Protein AF-A0A3D6CB90-F1 (afdb_monomer_lite)

Secondary structure (DSSP, 8-state):
--PPPP------S-----TT-TTTT-HHHHHHHHHHTT-SS--HHHHHHHHHHT-TTTTSTTHHHHHHEEEEEEEEEEEEETTEEEEEEEEEEEEE---GGGHHHHHHHHHHHHHHHHHH-TTEEEEEEEEEEP-

pLDDT: mean 77.82, std 17.29, range [40.88, 96.81]

Sequence (135 aa):
SRHVPGIKWHKRDNMVGHANNVFQEEMDVFIYLLSLRHKSRFDFDDIMTLLRVQGSVFKGSFKQIQRLFKGVEVEEARVQSASGSSLKYIYHLQFQKTSAYVRPMIKAFSRQLEWMLDCWMSQAVVETKIKYLSS

Foldseek 3Di:
DDDDPDDPDDPPDDPPPPDCQVCPPPVVLVVVVVVLLVDQDDWPVNLVSVCVRVVCCVPHPNVVVVVFFDTWDWDWDWDQDPVGTAIEIEIATETEDDDPVCVVVVVVVQVVSLVVVCVSNVRHHYHYHYDYDDD

Structure (mmCIF, N/CA/C/O backbone):
data_AF-A0A3D6CB90-F1
#
_entry.id   AF-A0A3D6CB90-F1
#
loop_
_atom_site.group_PDB
_atom_site.id
_atom_site.type_symbol
_atom_site.label_atom_id
_atom_site.label_alt_id
_atom_site.label_comp_id
_atom_site.label_asym_id
_atom_site.label_entity_id
_atom_site.label_seq_id
_atom_site.pdbx_PDB_ins_code
_atom_site.Cartn_x
_atom_site.Cartn_y
_atom_site.Cartn_z
_atom_site.occupancy
_atom_site.B_iso_or_equiv
_atom_site.auth_seq_id
_atom_site.auth_comp_id
_atom_site.auth_asym_id
_atom_site.auth_atom_id
_atom_site.pdbx_PDB_model_num
ATOM 1 N N . SER A 1 1 ? 46.761 -27.231 31.994 1.00 42.47 1 SER A N 1
ATOM 2 C CA . SER A 1 1 ? 46.106 -27.548 30.711 1.00 42.47 1 SER A CA 1
ATOM 3 C C . SER A 1 1 ? 44.599 -27.399 30.895 1.00 42.47 1 SER A C 1
ATOM 5 O O . SER A 1 1 ? 44.017 -28.176 31.641 1.00 42.47 1 SER A O 1
ATOM 7 N N . ARG A 1 2 ? 43.990 -26.317 30.385 1.00 40.88 2 ARG A N 1
ATOM 8 C CA . ARG A 1 2 ? 42.564 -25.990 30.590 1.00 40.88 2 ARG A CA 1
ATOM 9 C C . ARG A 1 2 ? 41.715 -26.749 29.566 1.00 40.88 2 ARG A C 1
ATOM 11 O O . ARG A 1 2 ? 41.772 -26.436 28.384 1.00 40.88 2 ARG A O 1
ATOM 18 N N . HIS A 1 3 ? 40.933 -27.723 30.023 1.00 41.62 3 HIS A N 1
ATOM 19 C CA . HIS A 1 3 ? 39.828 -28.297 29.255 1.00 41.62 3 HIS A CA 1
ATOM 20 C C . HIS A 1 3 ? 38.620 -27.363 29.377 1.00 41.62 3 HIS A C 1
ATOM 22 O O . HIS A 1 3 ? 38.115 -27.150 30.477 1.00 41.62 3 HIS A O 1
ATOM 28 N N . VAL A 1 4 ? 38.171 -26.790 28.262 1.00 45.50 4 VAL A N 1
ATOM 29 C CA . VAL A 1 4 ? 36.861 -26.133 28.182 1.00 45.50 4 VAL A CA 1
ATOM 30 C C . VAL A 1 4 ? 35.852 -27.223 27.807 1.00 45.50 4 VAL A C 1
ATOM 32 O O . VAL A 1 4 ? 36.021 -27.840 26.754 1.00 45.50 4 VAL A O 1
ATOM 35 N N . PRO A 1 5 ? 34.839 -27.515 28.644 1.00 49.53 5 PRO A N 1
ATOM 36 C CA . PRO A 1 5 ? 33.815 -28.497 28.318 1.00 49.53 5 PRO A CA 1
ATOM 37 C C . PRO A 1 5 ? 33.087 -28.073 27.045 1.00 49.53 5 PRO A C 1
ATOM 39 O O . PRO A 1 5 ? 32.586 -26.952 26.950 1.00 49.53 5 PRO A O 1
ATOM 42 N N . GLY A 1 6 ? 33.063 -28.974 26.063 1.00 44.78 6 GLY A N 1
ATOM 43 C CA . GLY A 1 6 ? 32.411 -28.762 24.779 1.00 44.78 6 GLY A CA 1
ATOM 44 C C . GLY A 1 6 ? 30.956 -28.347 24.966 1.00 44.78 6 GLY A C 1
ATOM 45 O O . GLY A 1 6 ? 30.154 -29.065 25.564 1.00 44.78 6 GLY A O 1
ATOM 46 N N . ILE A 1 7 ? 30.631 -27.169 24.445 1.00 53.72 7 ILE A N 1
ATOM 47 C CA . ILE A 1 7 ? 29.267 -26.668 24.327 1.00 53.72 7 ILE A CA 1
ATOM 48 C C . ILE A 1 7 ? 28.466 -27.705 23.531 1.00 53.72 7 ILE A C 1
ATOM 50 O O . ILE A 1 7 ? 28.755 -27.964 22.361 1.00 53.72 7 ILE A O 1
ATOM 54 N N . LYS A 1 8 ? 27.461 -28.319 24.165 1.00 48.56 8 LYS A N 1
ATOM 55 C CA . LYS A 1 8 ? 26.468 -29.137 23.463 1.00 48.56 8 LYS A CA 1
ATOM 56 C C . LYS A 1 8 ? 25.572 -28.198 22.665 1.00 48.56 8 LYS A C 1
ATOM 58 O O . LYS A 1 8 ? 24.657 -27.583 23.210 1.00 48.56 8 LYS A O 1
ATOM 63 N N . TRP A 1 9 ? 25.855 -28.081 21.374 1.00 48.44 9 TRP A N 1
ATOM 64 C CA . TRP A 1 9 ? 24.975 -27.418 20.422 1.00 48.44 9 TRP A CA 1
ATOM 65 C C . TRP A 1 9 ? 23.664 -28.198 20.339 1.00 48.44 9 TRP A C 1
ATOM 67 O O . TRP A 1 9 ? 23.575 -29.234 19.683 1.00 48.44 9 TRP A O 1
ATOM 77 N N . HIS A 1 10 ? 22.636 -27.717 21.029 1.00 47.59 10 HIS A N 1
ATOM 78 C CA . HIS A 1 10 ? 21.278 -28.156 20.763 1.00 47.59 10 HIS A CA 1
ATOM 79 C C . HIS A 1 10 ? 20.787 -27.415 19.525 1.00 47.59 10 HIS A C 1
ATOM 81 O O . HIS A 1 10 ? 20.718 -26.187 19.512 1.00 47.59 10 HIS A O 1
ATOM 87 N N . LYS A 1 11 ? 20.463 -28.177 18.478 1.00 45.66 11 LYS A N 1
ATOM 88 C CA . LYS A 1 11 ? 19.793 -27.687 17.274 1.00 45.66 11 LYS A CA 1
ATOM 89 C C . LYS A 1 11 ? 18.414 -27.162 17.684 1.00 45.66 11 LYS A C 1
ATOM 91 O O . LYS A 1 11 ? 17.454 -27.923 17.768 1.00 45.66 11 LYS A O 1
ATOM 96 N N . ARG A 1 12 ? 18.342 -25.880 18.044 1.00 46.41 12 ARG A N 1
ATOM 97 C CA . ARG A 1 12 ? 17.077 -25.180 18.236 1.00 46.41 12 ARG A CA 1
ATOM 98 C C . ARG A 1 12 ? 16.566 -24.882 16.835 1.00 46.41 12 ARG A C 1
ATOM 100 O O . ARG A 1 12 ? 17.242 -24.211 16.067 1.00 46.41 12 ARG A O 1
ATOM 107 N N . ASP A 1 13 ? 15.427 -25.479 16.537 1.00 42.94 13 ASP A N 1
ATOM 108 C CA . ASP A 1 13 ? 14.737 -25.480 15.256 1.00 42.94 13 ASP A CA 1
ATOM 109 C C . ASP A 1 13 ? 15.325 -26.442 14.218 1.00 42.94 13 ASP A C 1
ATOM 111 O O . ASP A 1 13 ? 16.393 -26.273 13.625 1.00 42.94 13 ASP A O 1
ATOM 115 N N . ASN A 1 14 ? 14.543 -27.487 13.946 1.00 42.41 14 ASN A N 1
ATOM 116 C CA . ASN A 1 14 ? 14.518 -28.049 12.612 1.00 42.41 14 ASN A CA 1
ATOM 117 C C . ASN A 1 14 ? 14.281 -26.873 11.664 1.00 42.41 14 ASN A C 1
ATOM 119 O O . ASN A 1 14 ? 13.224 -26.250 11.725 1.00 42.41 14 ASN A O 1
ATOM 123 N N . MET A 1 15 ? 15.261 -26.558 10.814 1.00 44.38 15 MET A N 1
ATOM 124 C CA . MET A 1 15 ? 14.997 -25.802 9.599 1.00 44.38 15 MET A CA 1
ATOM 125 C C . MET A 1 15 ? 13.957 -26.601 8.824 1.00 44.38 15 MET A C 1
ATOM 127 O O . MET A 1 15 ? 14.275 -27.548 8.108 1.00 44.38 15 MET A O 1
ATOM 131 N N . VAL A 1 16 ? 12.692 -26.274 9.056 1.00 45.62 16 VAL A N 1
ATOM 132 C CA . VAL A 1 16 ? 11.589 -26.728 8.238 1.00 45.62 16 VAL A CA 1
ATOM 133 C C . VAL A 1 16 ? 11.814 -26.017 6.915 1.00 45.62 16 VAL A C 1
ATOM 135 O O . VAL A 1 16 ? 11.504 -24.834 6.790 1.00 45.62 16 VAL A O 1
ATOM 138 N N . GLY A 1 17 ? 12.455 -26.704 5.965 1.00 45.22 17 GLY A N 1
ATOM 139 C CA . GLY A 1 17 ? 12.566 -26.218 4.596 1.00 45.22 17 GLY A CA 1
ATOM 140 C C . GLY A 1 17 ? 11.165 -25.844 4.144 1.00 45.22 17 GLY A C 1
ATOM 141 O O . GLY A 1 17 ? 10.316 -26.726 4.131 1.00 45.22 17 GLY A O 1
ATOM 142 N N . HIS A 1 18 ? 10.936 -24.540 3.938 1.00 47.38 18 HIS A N 1
ATOM 143 C CA . HIS A 1 18 ? 9.661 -23.879 3.646 1.00 47.38 18 HIS A CA 1
ATOM 144 C C . HIS A 1 18 ? 8.461 -24.833 3.528 1.00 47.38 18 HIS A C 1
ATOM 146 O O . HIS A 1 18 ? 7.970 -25.097 2.431 1.00 47.38 18 HIS A O 1
ATOM 152 N N . ALA A 1 19 ? 7.992 -25.379 4.658 1.00 44.53 19 ALA A N 1
ATOM 153 C CA . ALA A 1 19 ? 6.820 -26.237 4.639 1.00 44.53 19 ALA A CA 1
ATOM 154 C C . ALA A 1 19 ? 5.629 -25.353 4.280 1.00 44.53 19 ALA A C 1
ATOM 156 O O . ALA A 1 19 ? 5.289 -24.420 5.012 1.00 44.53 19 ALA A O 1
ATOM 157 N N . ASN A 1 20 ? 5.016 -25.677 3.143 1.00 45.06 20 ASN A N 1
ATOM 158 C CA . ASN A 1 20 ? 3.900 -24.987 2.506 1.00 45.06 20 ASN A CA 1
ATOM 159 C C . ASN A 1 20 ? 4.282 -23.665 1.831 1.00 45.06 20 ASN A C 1
ATOM 161 O O . ASN A 1 20 ? 3.777 -22.601 2.201 1.00 45.06 20 ASN A O 1
ATOM 165 N N . ASN A 1 21 ? 5.111 -23.730 0.785 1.00 48.53 21 ASN A N 1
ATOM 166 C CA . ASN A 1 21 ? 5.017 -22.710 -0.252 1.00 48.53 21 ASN A CA 1
ATOM 167 C C . ASN A 1 21 ? 3.619 -22.854 -0.877 1.00 48.53 21 ASN A C 1
ATOM 169 O O . ASN A 1 21 ? 3.355 -23.820 -1.583 1.00 48.53 21 ASN A O 1
ATOM 173 N N . VAL A 1 22 ? 2.698 -21.943 -0.544 1.00 54.41 22 VAL A N 1
ATOM 174 C CA . VAL A 1 22 ? 1.269 -21.994 -0.937 1.00 54.41 22 VAL A CA 1
ATOM 175 C C . VAL A 1 22 ? 1.085 -22.034 -2.465 1.00 54.41 22 VAL A C 1
ATOM 177 O O . VAL A 1 22 ? -0.001 -22.315 -2.946 1.00 54.41 22 VAL A O 1
ATOM 180 N N . PHE A 1 23 ? 2.159 -21.795 -3.217 1.00 54.88 23 PHE A N 1
ATOM 181 C CA . PHE A 1 23 ? 2.188 -21.666 -4.669 1.00 54.88 23 PHE A CA 1
ATOM 182 C C . PHE A 1 23 ? 2.797 -22.870 -5.389 1.00 54.88 23 PHE A C 1
ATOM 184 O O . PHE A 1 23 ? 3.055 -22.780 -6.584 1.00 54.88 23 PHE A O 1
ATOM 191 N N . GLN A 1 24 ? 3.040 -23.994 -4.704 1.00 51.47 24 GLN A N 1
ATOM 192 C CA . GLN A 1 24 ? 3.590 -25.203 -5.339 1.00 51.47 24 GLN A CA 1
ATOM 193 C C . GLN A 1 24 ? 2.737 -25.701 -6.527 1.00 51.47 24 GLN A C 1
ATOM 195 O O . GLN A 1 24 ? 3.266 -26.373 -7.406 1.00 51.47 24 GLN A O 1
ATOM 200 N N . GLU A 1 25 ? 1.459 -25.311 -6.578 1.00 54.91 25 GLU A N 1
ATOM 201 C CA . GLU A 1 25 ? 0.493 -25.650 -7.632 1.00 54.91 25 GLU A CA 1
ATOM 202 C C . GLU A 1 25 ? 0.090 -24.448 -8.520 1.00 54.91 25 GLU A C 1
ATOM 204 O O . GLU A 1 25 ? -0.676 -24.616 -9.463 1.00 54.91 25 GLU A O 1
ATOM 209 N N . GLU A 1 26 ? 0.612 -23.238 -8.275 1.00 67.44 26 GLU A N 1
ATOM 210 C CA . GLU A 1 26 ? 0.189 -22.002 -8.961 1.00 67.44 26 GLU A CA 1
ATOM 211 C C . GLU A 1 26 ? 1.348 -21.401 -9.790 1.00 67.44 26 GLU A C 1
ATOM 213 O O . GLU A 1 26 ? 1.898 -20.350 -9.449 1.00 67.44 26 GLU A O 1
ATOM 218 N N . MET A 1 27 ? 1.739 -22.058 -10.896 1.00 70.75 27 MET A N 1
ATOM 219 C CA . MET A 1 27 ? 2.751 -21.535 -11.845 1.00 70.75 27 MET A CA 1
ATOM 220 C C . MET A 1 27 ? 2.453 -20.097 -12.298 1.00 70.75 27 MET A C 1
ATOM 222 O O . MET A 1 27 ? 3.374 -19.297 -12.469 1.00 70.75 27 MET A O 1
ATOM 226 N N . ASP A 1 28 ? 1.174 -19.749 -12.420 1.00 74.56 28 ASP A N 1
ATOM 227 C CA . ASP A 1 28 ? 0.724 -18.415 -12.814 1.00 74.56 28 ASP A CA 1
ATOM 228 C C . ASP A 1 28 ? 1.168 -17.327 -11.829 1.00 74.56 28 ASP A C 1
ATOM 230 O O . ASP A 1 28 ? 1.520 -16.223 -12.245 1.00 74.56 28 ASP A O 1
ATOM 234 N N . VAL A 1 29 ? 1.251 -17.634 -10.528 1.00 72.62 29 VAL A N 1
ATOM 235 C CA . VAL A 1 29 ? 1.739 -16.671 -9.530 1.00 72.62 29 VAL A CA 1
ATOM 236 C C . VAL A 1 29 ? 3.232 -16.425 -9.691 1.00 72.62 29 VAL A C 1
ATOM 238 O O . VAL A 1 29 ? 3.678 -15.290 -9.546 1.00 72.62 29 VAL A O 1
ATOM 241 N N . PHE A 1 30 ? 4.018 -17.444 -10.041 1.00 76.19 30 PHE A N 1
ATOM 242 C CA . PHE A 1 30 ? 5.441 -17.251 -10.326 1.00 76.19 30 PHE A CA 1
ATOM 243 C C . PHE A 1 30 ? 5.661 -16.395 -11.573 1.00 76.19 30 PHE A C 1
ATOM 245 O O . PHE A 1 30 ? 6.492 -15.487 -11.549 1.00 76.19 30 PHE A O 1
ATOM 252 N N . ILE A 1 31 ? 4.896 -16.636 -12.641 1.00 80.06 31 ILE A N 1
ATOM 253 C CA . ILE A 1 31 ? 4.950 -15.819 -13.861 1.00 80.06 31 ILE A CA 1
ATOM 254 C C . ILE A 1 31 ? 4.553 -14.374 -13.541 1.00 80.06 31 ILE A C 1
ATOM 256 O O . ILE A 1 31 ? 5.247 -13.436 -13.936 1.00 80.06 31 ILE A O 1
ATOM 260 N N . TYR A 1 32 ? 3.488 -14.184 -12.763 1.00 81.81 32 TYR A N 1
ATOM 261 C CA . TYR A 1 32 ? 3.064 -12.862 -12.324 1.00 81.81 32 TYR A CA 1
ATOM 262 C C . TYR A 1 32 ? 4.139 -12.166 -11.476 1.00 81.81 32 TYR A C 1
ATOM 264 O O . TYR A 1 32 ? 4.495 -11.030 -11.775 1.00 81.81 32 TYR A O 1
ATOM 272 N N . LEU A 1 33 ? 4.748 -12.843 -10.499 1.00 82.38 33 LEU A N 1
ATOM 273 C CA . LEU A 1 33 ? 5.859 -12.304 -9.701 1.00 82.38 33 LEU A CA 1
ATOM 274 C C . LEU A 1 33 ? 7.060 -11.880 -10.554 1.00 82.38 33 LEU A C 1
ATOM 276 O O . LEU A 1 33 ? 7.699 -10.870 -10.260 1.00 82.38 33 LEU A O 1
ATOM 280 N N . LEU A 1 34 ? 7.376 -12.630 -11.611 1.00 81.50 34 LEU A N 1
ATOM 281 C CA . LEU A 1 34 ? 8.419 -12.235 -12.556 1.00 81.50 34 LEU A CA 1
ATOM 282 C C . LEU A 1 34 ? 8.010 -10.977 -13.325 1.00 81.50 34 LEU A C 1
ATOM 284 O O . LEU A 1 34 ? 8.818 -10.060 -13.463 1.00 81.50 34 LEU A O 1
ATOM 288 N N . SER A 1 35 ? 6.746 -10.880 -13.747 1.00 83.56 35 SER A N 1
ATOM 289 C CA . SER A 1 35 ? 6.224 -9.676 -14.404 1.00 83.56 35 SER A CA 1
ATOM 290 C C . SER A 1 35 ? 6.296 -8.434 -13.504 1.00 83.56 35 SER A C 1
ATOM 292 O O . SER A 1 35 ? 6.590 -7.340 -13.987 1.00 83.56 35 SER A O 1
ATOM 294 N N . LEU A 1 36 ? 6.147 -8.605 -12.182 1.00 84.75 36 LEU A N 1
ATOM 295 C CA . LEU A 1 36 ? 6.267 -7.522 -11.202 1.00 84.75 36 LEU A CA 1
ATOM 296 C C . LEU A 1 36 ? 7.662 -6.881 -11.189 1.00 84.75 36 LEU A C 1
ATOM 298 O O . LEU A 1 36 ? 7.772 -5.700 -10.878 1.00 84.75 36 LEU A O 1
ATOM 302 N N . ARG A 1 37 ? 8.728 -7.595 -11.580 1.00 82.75 37 ARG A N 1
ATOM 303 C CA . ARG A 1 37 ? 10.085 -7.013 -11.663 1.00 82.75 37 ARG A CA 1
ATOM 304 C C . ARG A 1 37 ? 10.219 -5.940 -12.743 1.00 82.75 37 ARG A C 1
ATOM 306 O O . ARG A 1 37 ? 11.164 -5.160 -12.692 1.00 82.75 37 ARG A O 1
ATOM 313 N N . HIS A 1 38 ? 9.299 -5.902 -13.704 1.00 81.94 38 HIS A N 1
ATOM 314 C CA . HIS A 1 38 ? 9.303 -4.930 -14.796 1.00 81.94 38 HIS A CA 1
ATOM 315 C C . HIS A 1 38 ? 8.345 -3.757 -14.562 1.00 81.94 38 HIS A C 1
ATOM 317 O O . HIS A 1 38 ? 8.372 -2.789 -15.323 1.00 81.94 38 HIS A O 1
ATOM 323 N N . LYS A 1 39 ? 7.499 -3.820 -13.527 1.00 85.12 39 LYS A N 1
ATOM 324 C CA . LYS A 1 39 ? 6.606 -2.716 -13.177 1.00 85.12 39 LYS A CA 1
ATOM 325 C C . LYS A 1 39 ? 7.399 -1.582 -12.523 1.00 85.12 39 LYS A C 1
ATOM 327 O O . LYS A 1 39 ? 8.202 -1.804 -11.624 1.00 85.12 39 LYS A O 1
ATOM 332 N N . SER A 1 40 ? 7.129 -0.351 -12.953 1.00 84.44 40 SER A N 1
ATOM 333 C CA . SER A 1 40 ? 7.696 0.859 -12.340 1.00 84.44 40 SER A CA 1
ATOM 334 C C . SER A 1 40 ? 7.049 1.205 -10.999 1.00 84.44 40 SER A C 1
ATOM 336 O O . SER A 1 40 ? 7.688 1.816 -10.150 1.00 84.44 40 SER A O 1
ATOM 338 N N . ARG A 1 41 ? 5.786 0.810 -10.806 1.00 88.69 41 ARG A N 1
ATOM 339 C CA . ARG A 1 41 ? 5.006 1.012 -9.583 1.00 88.69 41 ARG A CA 1
ATOM 340 C C . ARG A 1 41 ? 4.110 -0.189 -9.316 1.00 88.69 41 ARG A C 1
ATOM 342 O O . ARG A 1 41 ? 3.686 -0.852 -10.263 1.00 88.69 41 ARG A O 1
ATOM 349 N N . PHE A 1 42 ? 3.768 -0.395 -8.052 1.00 91.62 42 PHE A N 1
ATOM 350 C CA . PHE A 1 42 ? 2.851 -1.447 -7.631 1.00 91.62 42 PHE A CA 1
ATOM 351 C C . PHE A 1 42 ? 1.489 -0.868 -7.267 1.00 91.62 42 PHE A C 1
ATOM 353 O O . PHE A 1 42 ? 1.390 0.125 -6.547 1.00 91.62 42 PHE A O 1
ATOM 360 N N . ASP A 1 43 ? 0.432 -1.480 -7.779 1.00 92.12 43 ASP A N 1
ATOM 361 C CA . ASP A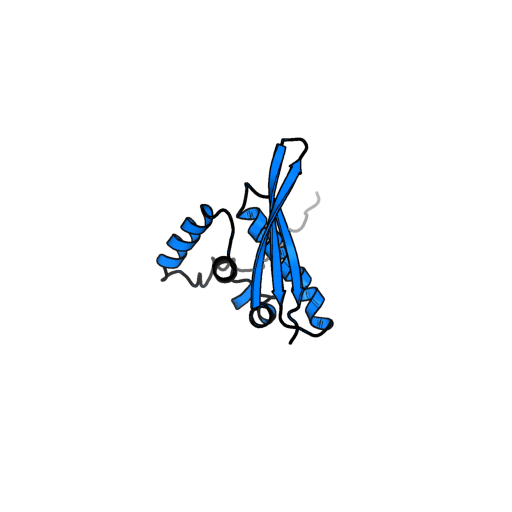 1 43 ? -0.926 -1.206 -7.327 1.00 92.12 43 ASP A CA 1
ATOM 362 C C . ASP A 1 43 ? -1.261 -2.018 -6.060 1.00 92.12 43 ASP A C 1
ATOM 364 O O . ASP A 1 43 ? -0.421 -2.711 -5.475 1.00 92.12 43 ASP A O 1
ATOM 368 N N . PHE A 1 44 ? -2.493 -1.875 -5.575 1.00 91.56 44 PHE A N 1
ATOM 369 C CA . PHE A 1 44 ? -2.937 -2.582 -4.378 1.00 91.56 44 PHE A CA 1
ATOM 370 C C . PHE A 1 44 ? -2.900 -4.108 -4.549 1.00 91.56 44 PHE A C 1
ATOM 372 O O . PHE A 1 44 ? -2.483 -4.804 -3.623 1.00 91.56 44 PHE A O 1
ATOM 379 N N . ASP A 1 45 ? -3.286 -4.627 -5.715 1.00 89.31 45 ASP A N 1
ATOM 380 C CA . ASP A 1 45 ? -3.354 -6.067 -5.973 1.00 89.31 45 ASP A CA 1
ATOM 381 C C . ASP A 1 45 ? -1.952 -6.675 -6.108 1.00 89.31 45 ASP A C 1
ATOM 383 O O . ASP A 1 45 ? -1.679 -7.749 -5.554 1.00 89.31 45 ASP A O 1
ATOM 387 N N . ASP A 1 46 ? -1.025 -5.945 -6.733 1.00 90.75 46 ASP A N 1
ATOM 388 C CA . ASP A 1 46 ? 0.397 -6.282 -6.762 1.00 90.75 46 ASP A CA 1
ATOM 389 C C . ASP A 1 46 ? 0.949 -6.406 -5.332 1.00 90.75 46 ASP A C 1
ATOM 391 O O . ASP A 1 46 ? 1.561 -7.416 -4.971 1.00 90.75 46 ASP A O 1
ATOM 395 N N . ILE A 1 47 ? 0.688 -5.405 -4.481 1.00 90.75 47 ILE A N 1
ATOM 396 C CA . ILE A 1 47 ? 1.134 -5.388 -3.080 1.00 90.75 47 ILE A CA 1
ATOM 397 C C . ILE A 1 47 ? 0.526 -6.555 -2.305 1.00 90.75 47 ILE A C 1
ATOM 399 O O . ILE A 1 47 ? 1.233 -7.248 -1.571 1.00 90.75 47 ILE A O 1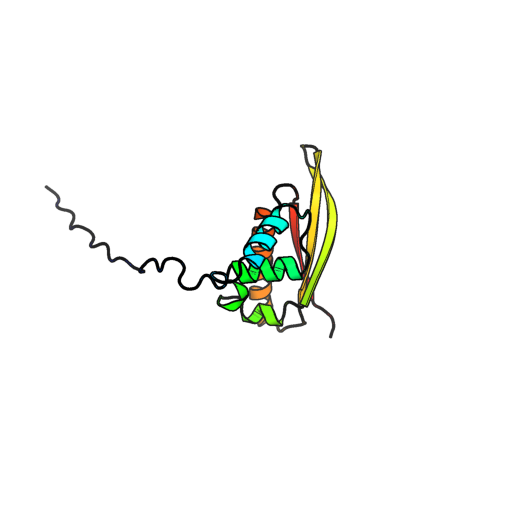
ATOM 403 N N . MET A 1 48 ? -0.772 -6.809 -2.464 1.00 87.62 48 MET A N 1
ATOM 404 C CA . MET A 1 48 ? -1.443 -7.924 -1.800 1.00 87.62 48 MET A CA 1
ATOM 405 C C . MET A 1 48 ? -0.869 -9.273 -2.232 1.00 87.62 48 MET A C 1
ATOM 407 O O . MET A 1 48 ? -0.706 -10.163 -1.390 1.00 87.62 48 MET A O 1
ATOM 411 N N . THR A 1 49 ? -0.493 -9.412 -3.502 1.00 85.06 49 THR A N 1
ATOM 412 C CA . THR A 1 49 ? 0.161 -10.615 -4.019 1.00 85.06 49 THR A CA 1
ATOM 413 C C . THR A 1 49 ? 1.557 -10.792 -3.432 1.00 85.06 49 THR A C 1
ATOM 415 O O . THR A 1 49 ? 1.861 -11.867 -2.912 1.00 85.06 49 THR A O 1
ATOM 418 N N . LEU A 1 50 ? 2.377 -9.737 -3.403 1.00 85.50 50 LEU A N 1
ATOM 419 C CA . LEU A 1 50 ? 3.701 -9.759 -2.766 1.00 85.50 50 LEU A CA 1
ATOM 420 C C . LEU A 1 50 ? 3.608 -10.152 -1.281 1.00 85.50 50 LEU A C 1
ATOM 422 O O . LEU A 1 50 ? 4.337 -11.027 -0.808 1.00 85.50 50 LEU A O 1
ATOM 426 N N . LEU A 1 51 ? 2.645 -9.581 -0.553 1.00 83.75 51 LEU A N 1
ATOM 427 C CA . LEU A 1 51 ? 2.396 -9.893 0.858 1.00 83.75 51 LEU A CA 1
ATOM 428 C C . LEU A 1 51 ? 1.891 -11.330 1.073 1.00 83.75 51 LEU A C 1
ATOM 430 O O . LEU A 1 51 ? 2.181 -11.935 2.114 1.00 83.75 51 LEU A O 1
ATOM 434 N N . ARG A 1 52 ? 1.140 -11.886 0.111 1.00 78.75 52 ARG A N 1
ATOM 435 C CA . ARG A 1 52 ? 0.691 -13.289 0.118 1.00 78.75 52 ARG A CA 1
ATOM 436 C C . ARG A 1 52 ? 1.868 -14.233 -0.067 1.00 78.75 52 ARG A C 1
ATOM 438 O O . ARG A 1 52 ? 1.996 -15.186 0.699 1.00 78.75 52 ARG A O 1
ATOM 445 N N . VAL A 1 53 ? 2.749 -13.922 -1.013 1.00 77.06 53 VAL A N 1
ATOM 446 C CA . VAL A 1 53 ? 3.963 -14.691 -1.316 1.00 77.06 53 VAL A CA 1
ATOM 447 C C . VAL A 1 53 ? 4.921 -14.714 -0.132 1.00 77.06 53 VAL A C 1
ATOM 449 O O . VAL A 1 53 ? 5.435 -15.768 0.229 1.00 77.06 53 VAL A O 1
ATOM 452 N N . GLN A 1 54 ? 5.075 -13.591 0.565 1.00 72.50 54 GLN A N 1
ATOM 453 C CA . GLN A 1 54 ? 5.914 -13.515 1.760 1.00 72.50 54 GLN A CA 1
ATOM 454 C C . GLN A 1 54 ? 5.284 -14.178 3.005 1.00 72.50 54 GLN A C 1
ATOM 456 O O . GLN A 1 54 ? 5.911 -14.233 4.062 1.00 72.50 54 GLN A O 1
ATOM 461 N N . GLY A 1 55 ? 4.019 -14.615 2.947 1.00 66.69 55 GLY A N 1
ATOM 462 C CA . GLY A 1 55 ? 3.292 -15.242 4.064 1.00 66.69 55 GLY A CA 1
ATOM 463 C C . GLY A 1 55 ? 3.013 -14.329 5.273 1.00 66.69 55 GLY A C 1
ATOM 464 O O . GLY A 1 55 ? 2.330 -14.736 6.219 1.00 66.69 55 GLY A O 1
ATOM 465 N N . SER A 1 56 ? 3.488 -13.080 5.242 1.00 61.66 56 SER A N 1
ATOM 466 C CA . SER A 1 56 ? 3.554 -12.162 6.390 1.00 61.66 56 SER A CA 1
ATOM 467 C C . SER A 1 56 ? 2.184 -11.651 6.846 1.00 61.66 56 SER A C 1
ATOM 469 O O . SER A 1 56 ? 1.972 -11.408 8.035 1.00 61.66 56 SER A O 1
ATOM 471 N N . VAL A 1 57 ? 1.232 -11.535 5.916 1.00 58.53 57 VAL A N 1
ATOM 472 C CA . VAL A 1 57 ? -0.110 -10.982 6.179 1.00 58.53 57 VAL A CA 1
ATOM 473 C C . VAL A 1 57 ? -1.176 -12.067 6.329 1.00 58.53 57 VAL A C 1
ATOM 475 O O . VAL A 1 57 ? -2.200 -11.834 6.955 1.00 58.53 57 VAL A O 1
ATOM 478 N N . PHE A 1 58 ? -0.932 -13.284 5.845 1.00 57.56 58 PHE A N 1
ATOM 479 C CA . PHE A 1 58 ? -1.945 -14.348 5.848 1.00 57.56 58 PHE A CA 1
ATOM 480 C C . PHE A 1 58 ? -1.750 -15.359 6.987 1.00 57.56 58 PHE A C 1
ATOM 482 O O . PHE A 1 58 ? -2.725 -15.931 7.483 1.00 57.56 58 PHE A O 1
ATOM 489 N N . LYS A 1 59 ? -0.506 -15.547 7.452 1.00 59.12 59 LYS A N 1
ATOM 490 C CA . LYS A 1 59 ? -0.161 -16.447 8.570 1.00 59.12 59 LYS A CA 1
ATOM 491 C C . LYS A 1 59 ? 0.738 -15.801 9.640 1.00 59.12 59 LYS A C 1
ATOM 493 O O . LYS A 1 59 ? 1.026 -16.451 10.637 1.00 59.12 59 LYS A O 1
ATOM 498 N N . GLY A 1 60 ? 1.161 -14.547 9.451 1.00 65.44 60 GLY A N 1
ATOM 499 C CA . GLY A 1 60 ? 2.114 -13.854 10.325 1.00 65.44 60 GLY A CA 1
ATOM 500 C C . GLY A 1 60 ? 1.502 -12.819 11.276 1.00 65.44 60 GLY A C 1
ATOM 501 O O . GLY A 1 60 ? 0.282 -12.674 11.395 1.00 65.44 60 GLY A O 1
ATOM 502 N N . SER A 1 61 ? 2.381 -12.054 11.930 1.00 67.38 61 SER A N 1
ATOM 503 C CA . SER A 1 61 ? 2.057 -11.033 12.941 1.00 67.38 61 SER A CA 1
ATOM 504 C C . SER A 1 61 ? 1.124 -9.917 12.451 1.00 67.38 61 SER A C 1
ATOM 506 O O . SER A 1 61 ? 0.561 -9.194 13.267 1.00 67.38 61 SER A O 1
ATOM 508 N N . PHE A 1 62 ? 0.915 -9.786 11.135 1.00 77.00 62 PHE A N 1
ATOM 509 C CA . PHE A 1 62 ? 0.064 -8.760 10.524 1.00 77.00 62 PHE A CA 1
ATOM 510 C C . PHE A 1 62 ? -1.292 -9.275 10.035 1.00 77.00 62 PHE A C 1
ATOM 512 O O . PHE A 1 62 ? -1.994 -8.558 9.327 1.00 77.00 62 PHE A O 1
ATOM 519 N N . LYS A 1 63 ? -1.724 -10.477 10.436 1.00 78.50 63 LYS A N 1
ATOM 520 C CA . LYS A 1 63 ? -3.025 -11.035 10.017 1.00 78.50 63 LYS A CA 1
ATOM 521 C C . LYS A 1 63 ? -4.212 -10.100 10.264 1.00 78.50 63 LYS A C 1
ATOM 523 O O . LYS A 1 63 ? -5.133 -10.015 9.457 1.00 78.50 63 LYS A O 1
ATOM 528 N N . GLN A 1 64 ? -4.183 -9.363 11.371 1.00 80.31 64 GLN A N 1
ATOM 529 C CA . GLN A 1 64 ? -5.229 -8.392 11.700 1.00 80.31 64 GLN A CA 1
ATOM 530 C C . GLN A 1 64 ? -5.208 -7.159 10.781 1.00 80.31 64 GLN A C 1
ATOM 532 O O . GLN A 1 64 ? -6.253 -6.556 10.546 1.00 80.31 64 GLN A O 1
ATOM 537 N N . ILE A 1 65 ? -4.045 -6.811 10.223 1.00 84.94 65 ILE A N 1
ATOM 538 C CA . ILE A 1 65 ? -3.872 -5.667 9.322 1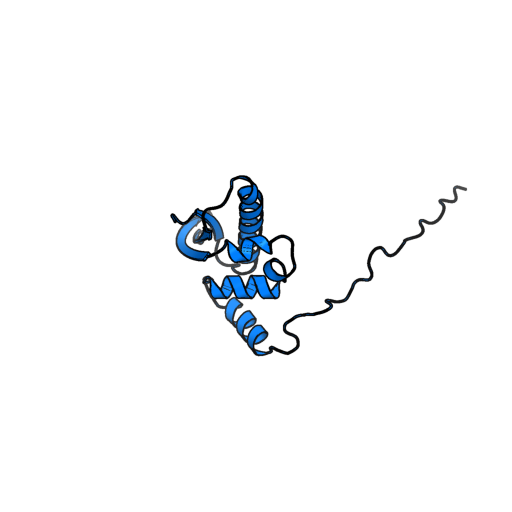.00 84.94 65 ILE A CA 1
ATOM 539 C C . ILE A 1 65 ? -4.524 -5.921 7.966 1.00 84.94 65 ILE A C 1
ATOM 541 O O . ILE A 1 65 ? -5.078 -4.984 7.401 1.00 84.94 65 ILE A O 1
ATOM 545 N N . GLN A 1 66 ? -4.563 -7.170 7.488 1.00 82.50 66 GLN A N 1
ATOM 546 C CA . GLN A 1 66 ? -5.191 -7.516 6.207 1.00 82.50 66 GLN A CA 1
ATOM 547 C C . GLN A 1 66 ? -6.623 -6.976 6.087 1.00 82.50 66 GLN A C 1
ATOM 549 O O . GLN A 1 66 ? -7.024 -6.479 5.044 1.00 82.50 66 GLN A O 1
ATOM 554 N N . ARG A 1 67 ? -7.405 -7.059 7.170 1.00 86.06 67 ARG A N 1
ATOM 555 C CA . ARG A 1 67 ? -8.803 -6.600 7.177 1.00 86.06 67 ARG A CA 1
ATOM 556 C C . ARG A 1 67 ? -8.923 -5.080 7.216 1.00 86.06 67 ARG A C 1
ATOM 558 O O . ARG A 1 67 ? -9.950 -4.540 6.804 1.00 86.06 67 ARG A O 1
ATOM 565 N N . LEU A 1 68 ? -7.900 -4.412 7.741 1.00 90.50 68 LEU A N 1
ATOM 566 C CA . LEU A 1 68 ? -7.855 -2.967 7.921 1.00 90.50 68 LEU A CA 1
ATOM 567 C C . LEU A 1 68 ? -7.285 -2.259 6.698 1.00 90.50 68 LEU A C 1
ATOM 569 O O . LEU A 1 68 ? -7.656 -1.116 6.465 1.00 90.50 68 LEU A O 1
ATOM 573 N N . PHE A 1 69 ? -6.408 -2.909 5.939 1.00 92.50 69 PHE A N 1
ATOM 574 C CA . PHE A 1 69 ? -5.801 -2.363 4.733 1.00 92.50 69 PHE A CA 1
ATOM 575 C C . PHE A 1 69 ? -6.809 -2.404 3.580 1.00 92.50 69 PHE A C 1
ATOM 577 O O . PHE A 1 69 ? -7.286 -3.473 3.207 1.00 92.50 69 PHE A O 1
ATOM 584 N N . LYS A 1 70 ? -7.203 -1.231 3.081 1.00 94.06 70 LYS A N 1
ATOM 585 C CA . LYS A 1 70 ? -8.299 -1.077 2.110 1.00 94.06 70 LYS A CA 1
ATOM 586 C C . LYS A 1 70 ? -7.838 -0.698 0.714 1.00 94.06 70 LYS A C 1
ATOM 588 O O . LYS A 1 70 ? -8.601 -0.886 -0.223 1.00 94.06 70 LYS A O 1
ATOM 593 N N . GLY A 1 71 ? -6.637 -0.151 0.585 1.00 94.31 71 GLY A N 1
ATOM 594 C CA . GLY A 1 71 ? -6.170 0.347 -0.695 1.00 94.31 71 GLY A CA 1
ATOM 595 C C . GLY A 1 71 ? -4.825 1.037 -0.601 1.00 94.31 71 GLY A C 1
ATOM 596 O O . GLY A 1 71 ? -4.273 1.254 0.483 1.00 94.31 71 GLY A O 1
ATOM 597 N N . VAL A 1 72 ? -4.321 1.409 -1.768 1.00 95.75 72 VAL A N 1
ATOM 598 C CA . VAL A 1 72 ? -3.118 2.211 -1.939 1.00 95.75 72 VAL A CA 1
ATOM 599 C C . VAL A 1 72 ? -3.390 3.243 -3.013 1.00 95.75 72 VAL A C 1
ATOM 601 O O . VAL A 1 72 ? -3.931 2.931 -4.069 1.00 95.75 72 VAL A O 1
ATOM 604 N N . GLU A 1 73 ? -2.980 4.469 -2.738 1.00 94.88 73 GLU A N 1
ATOM 605 C CA . GLU A 1 73 ? -2.897 5.541 -3.720 1.00 94.88 73 GLU A CA 1
ATOM 606 C C . GLU A 1 73 ? -1.416 5.887 -3.902 1.00 94.88 73 GLU A C 1
ATOM 608 O O . GLU A 1 73 ? -0.693 6.024 -2.917 1.00 94.88 73 GLU A O 1
ATOM 613 N N . VAL A 1 74 ? -0.945 5.967 -5.146 1.00 94.25 74 VAL A N 1
ATOM 614 C CA . VAL A 1 74 ? 0.478 6.182 -5.446 1.00 94.25 74 VAL A CA 1
ATOM 615 C C . VAL A 1 74 ? 0.656 7.547 -6.086 1.00 94.25 74 VAL A C 1
ATOM 617 O O . VAL A 1 74 ? 0.082 7.831 -7.135 1.00 94.25 74 VAL A O 1
ATOM 620 N N . GLU A 1 75 ? 1.482 8.369 -5.458 1.00 93.62 75 GLU A N 1
ATOM 621 C CA . GLU A 1 75 ? 1.893 9.676 -5.954 1.00 93.62 75 GLU A CA 1
ATOM 622 C C . GLU A 1 75 ? 3.333 9.592 -6.472 1.00 93.62 75 GLU A C 1
ATOM 624 O O . GLU A 1 75 ? 4.210 9.028 -5.815 1.00 93.62 75 GLU A O 1
ATOM 629 N N . GLU A 1 76 ? 3.576 10.143 -7.660 1.00 91.69 76 GLU A N 1
ATOM 630 C CA . GLU A 1 76 ? 4.914 10.241 -8.241 1.00 91.69 76 GLU A CA 1
ATOM 631 C C . GLU A 1 76 ? 5.497 11.629 -7.971 1.00 91.69 76 GLU A C 1
ATOM 633 O O . GLU A 1 76 ? 4.884 12.652 -8.272 1.00 91.69 76 GLU A O 1
ATOM 638 N N . ALA A 1 77 ? 6.710 11.655 -7.432 1.00 89.12 77 ALA A N 1
ATOM 639 C CA . ALA A 1 77 ? 7.480 12.859 -7.188 1.00 89.12 77 ALA A CA 1
ATOM 640 C C . ALA A 1 77 ? 8.885 12.721 -7.784 1.00 89.12 77 ALA A C 1
ATOM 642 O O . ALA A 1 77 ? 9.422 11.625 -7.942 1.00 89.12 77 ALA A O 1
ATOM 643 N N . ARG A 1 78 ? 9.515 13.857 -8.084 1.00 84.62 78 ARG A N 1
ATOM 644 C CA . ARG A 1 78 ? 10.934 13.914 -8.454 1.00 84.62 78 ARG A CA 1
ATOM 645 C C . ARG A 1 78 ? 11.723 14.484 -7.292 1.00 84.62 78 ARG A C 1
ATOM 647 O O . ARG A 1 78 ? 11.386 15.548 -6.778 1.00 84.62 78 ARG A O 1
ATOM 654 N N . VAL A 1 79 ? 12.773 13.782 -6.888 1.00 80.62 79 VAL A N 1
ATOM 655 C CA . VAL A 1 79 ? 13.691 14.236 -5.846 1.00 80.62 79 VAL A CA 1
ATOM 656 C C . VAL A 1 79 ? 15.010 14.603 -6.500 1.00 80.62 79 VAL A C 1
ATOM 658 O O . VAL A 1 79 ? 15.601 13.803 -7.223 1.00 80.62 79 VAL A O 1
ATOM 661 N N . GLN A 1 80 ? 15.473 15.824 -6.246 1.00 74.25 80 GLN A N 1
ATOM 662 C CA . GLN A 1 80 ? 16.815 16.227 -6.639 1.00 74.25 80 GLN A CA 1
ATOM 663 C C . GLN A 1 80 ? 17.818 15.582 -5.680 1.00 74.25 80 GLN A C 1
ATOM 665 O O . GLN A 1 80 ? 17.808 15.851 -4.480 1.00 74.25 80 GLN A O 1
ATOM 670 N N . SER A 1 81 ? 18.657 14.704 -6.215 1.00 66.88 81 SER A N 1
ATOM 671 C CA . SER A 1 81 ? 19.824 14.137 -5.548 1.00 66.88 81 SER A CA 1
ATOM 672 C C . SER A 1 81 ? 21.089 14.803 -6.089 1.00 66.88 81 SER A C 1
ATOM 674 O O . SER A 1 81 ? 21.108 15.306 -7.213 1.00 66.88 81 SER A O 1
ATOM 676 N N . ALA A 1 82 ? 22.179 14.747 -5.320 1.00 62.25 82 ALA A N 1
ATOM 677 C CA . ALA A 1 82 ? 23.503 15.196 -5.752 1.00 62.25 82 ALA A CA 1
ATOM 678 C C . ALA A 1 82 ? 23.985 14.515 -7.054 1.00 62.25 82 ALA A C 1
ATOM 680 O O . ALA A 1 82 ? 24.842 15.055 -7.746 1.00 62.25 82 ALA A O 1
ATOM 681 N N . SER A 1 83 ? 23.423 13.350 -7.399 1.00 63.34 83 SER A N 1
ATOM 682 C CA . SER A 1 83 ? 23.726 12.571 -8.608 1.00 63.34 83 SER A CA 1
ATOM 683 C C . SER A 1 83 ? 22.721 12.738 -9.761 1.00 63.34 83 SER A C 1
ATOM 685 O O . SER A 1 83 ? 22.914 12.127 -10.810 1.00 63.34 83 SER A O 1
ATOM 687 N N . GLY A 1 84 ? 21.655 13.534 -9.598 1.00 69.25 84 GLY A N 1
ATOM 688 C CA . GLY A 1 84 ? 20.618 13.747 -10.618 1.00 69.25 84 GLY A CA 1
ATOM 689 C C . GLY A 1 84 ? 19.182 13.743 -10.076 1.00 69.25 84 GLY A C 1
ATOM 690 O O . GLY A 1 84 ? 18.948 13.731 -8.870 1.00 69.25 84 GLY A O 1
ATOM 691 N N . SER A 1 85 ? 18.197 13.770 -10.981 1.00 72.75 85 SER A N 1
ATOM 692 C CA . SER A 1 85 ? 16.773 13.628 -10.636 1.00 72.75 85 SER A CA 1
ATOM 693 C C . SER A 1 85 ? 16.432 12.154 -10.429 1.00 72.75 85 SER A C 1
ATOM 695 O O . SER A 1 85 ? 16.375 11.403 -11.401 1.00 72.75 85 SER A O 1
ATOM 697 N N . SER A 1 86 ? 16.137 11.758 -9.195 1.00 79.94 86 SER A N 1
ATOM 698 C CA . SER A 1 86 ? 15.640 10.417 -8.878 1.00 79.94 86 SER A CA 1
ATOM 699 C C . SER A 1 86 ? 14.116 10.421 -8.784 1.00 79.94 86 SER A C 1
ATOM 701 O O . SER A 1 86 ? 13.515 11.339 -8.219 1.00 79.94 86 SER A O 1
ATOM 703 N N . LEU A 1 87 ? 13.480 9.390 -9.339 1.00 87.69 87 LEU A N 1
ATOM 704 C CA . LEU A 1 87 ? 12.047 9.172 -9.166 1.00 87.69 87 LEU A CA 1
ATOM 705 C C . LEU A 1 87 ? 11.763 8.735 -7.729 1.00 87.69 87 LEU A C 1
ATOM 707 O O . LEU A 1 87 ? 12.527 7.971 -7.134 1.00 87.69 87 LEU A O 1
ATOM 711 N N . LYS A 1 88 ? 10.659 9.227 -7.175 1.00 91.25 88 LYS A N 1
ATOM 712 C CA . LYS A 1 88 ? 10.155 8.851 -5.861 1.00 91.25 88 LYS A CA 1
ATOM 713 C C . LYS A 1 88 ? 8.681 8.496 -5.960 1.00 91.25 88 LYS A C 1
ATOM 715 O O . LYS A 1 88 ? 7.889 9.286 -6.464 1.00 91.25 88 LYS A O 1
ATOM 720 N N . TYR A 1 89 ? 8.319 7.343 -5.417 1.00 94.06 89 TYR A N 1
ATOM 721 C CA . TYR A 1 89 ? 6.933 6.914 -5.297 1.00 94.06 89 TYR A CA 1
ATOM 722 C C . TYR A 1 89 ? 6.490 6.995 -3.840 1.00 94.06 89 TYR A C 1
ATOM 724 O O . TYR A 1 89 ? 7.077 6.364 -2.958 1.00 94.06 89 TYR A O 1
ATOM 732 N N . ILE A 1 90 ? 5.447 7.782 -3.590 1.00 95.00 90 ILE A N 1
ATOM 733 C CA . ILE A 1 90 ? 4.825 7.934 -2.278 1.00 95.00 90 ILE A CA 1
ATOM 734 C C . ILE A 1 90 ? 3.553 7.088 -2.264 1.00 95.00 90 ILE A C 1
ATOM 736 O O . ILE A 1 90 ? 2.565 7.400 -2.927 1.00 95.00 90 ILE A O 1
ATOM 740 N N . TYR A 1 91 ? 3.588 6.008 -1.493 1.00 96.25 91 TYR A N 1
ATOM 741 C CA . TYR A 1 91 ? 2.493 5.067 -1.314 1.00 96.25 91 TYR A CA 1
ATOM 742 C C . TYR A 1 91 ? 1.633 5.503 -0.129 1.00 96.25 91 TYR A C 1
ATOM 744 O O . TYR A 1 91 ? 1.990 5.313 1.036 1.00 96.25 91 TYR A O 1
ATOM 752 N N . HIS A 1 92 ? 0.472 6.079 -0.417 1.00 96.81 92 HIS A N 1
ATOM 753 C CA . HIS A 1 92 ? -0.547 6.418 0.570 1.00 96.81 92 HIS A CA 1
ATOM 754 C C . HIS A 1 92 ? -1.357 5.162 0.906 1.00 96.81 92 HIS A C 1
ATOM 756 O O . HIS A 1 92 ? -2.321 4.807 0.227 1.00 96.81 92 HIS A O 1
ATOM 762 N N . LEU A 1 93 ? -0.940 4.472 1.964 1.00 96.38 93 LEU A N 1
ATOM 763 C CA . LEU A 1 93 ? -1.544 3.249 2.472 1.00 96.38 93 LEU A CA 1
ATOM 764 C C . LEU A 1 93 ? -2.860 3.571 3.183 1.00 96.38 93 LEU A C 1
ATOM 766 O O . LEU A 1 93 ? -2.873 4.216 4.237 1.00 96.38 93 LEU A O 1
ATOM 770 N N . GLN A 1 94 ? -3.968 3.113 2.614 1.00 96.25 94 GLN A N 1
ATOM 771 C CA . GLN A 1 94 ? -5.303 3.418 3.102 1.00 96.25 94 GLN A CA 1
ATOM 772 C C . GLN A 1 94 ? -5.756 2.359 4.104 1.00 96.25 94 GLN A C 1
ATOM 774 O O . GLN A 1 94 ? -5.910 1.183 3.769 1.00 96.25 94 GLN A O 1
ATOM 779 N N . PHE A 1 95 ? -6.007 2.782 5.339 1.00 94.56 95 PHE A N 1
ATOM 780 C CA . PHE A 1 95 ? -6.523 1.922 6.397 1.00 94.56 95 PHE A CA 1
ATOM 781 C C . PHE A 1 95 ? -7.906 2.370 6.851 1.00 94.56 95 PHE A C 1
ATOM 783 O O . PHE A 1 95 ? -8.192 3.562 6.971 1.00 94.56 95 PHE A O 1
ATOM 790 N N . GLN A 1 96 ? -8.759 1.405 7.184 1.00 93.75 96 GLN A N 1
ATOM 791 C CA . GLN A 1 96 ? -9.994 1.678 7.905 1.00 93.75 96 GLN A CA 1
ATOM 792 C C . GLN A 1 96 ? -9.679 2.331 9.257 1.00 93.75 96 GLN A C 1
ATOM 794 O O . GLN A 1 96 ? -8.705 1.975 9.931 1.00 93.75 96 GLN A O 1
ATOM 799 N N . LYS A 1 97 ? -10.522 3.282 9.673 1.00 89.50 97 LYS A N 1
ATOM 800 C CA . LYS A 1 97 ? -10.424 3.908 10.992 1.00 89.50 97 LYS A CA 1
ATOM 801 C C . LYS A 1 97 ? -10.420 2.835 12.085 1.00 89.50 97 LYS A C 1
ATOM 803 O O . LYS A 1 97 ? -11.292 1.972 12.131 1.00 89.50 97 LYS A O 1
ATOM 808 N N . THR A 1 98 ? -9.421 2.895 12.959 1.00 88.75 98 THR A N 1
ATOM 809 C CA . THR A 1 98 ? -9.203 1.898 14.012 1.00 88.75 98 THR A CA 1
ATOM 810 C C . THR A 1 98 ? -8.827 2.555 15.338 1.00 88.75 98 THR A C 1
ATOM 812 O O . THR A 1 98 ? -8.524 3.755 15.400 1.00 88.75 98 THR A O 1
ATOM 815 N N . SER A 1 99 ? -8.855 1.767 16.411 1.00 87.19 99 SER A N 1
ATOM 816 C CA . SER A 1 99 ? -8.498 2.212 17.755 1.00 87.19 99 SER A CA 1
ATOM 817 C C . SER A 1 99 ? -7.017 2.590 17.847 1.00 87.19 99 SER A C 1
ATOM 819 O O . SER A 1 99 ? -6.172 2.121 17.079 1.00 87.19 99 SER A O 1
ATOM 821 N N . ALA A 1 100 ? -6.675 3.442 18.817 1.00 88.69 100 ALA A N 1
ATOM 822 C CA . ALA A 1 100 ? -5.293 3.868 19.040 1.00 88.69 100 ALA A CA 1
ATOM 823 C C . ALA A 1 100 ? -4.340 2.689 19.316 1.00 88.69 100 ALA A C 1
ATOM 825 O O . ALA A 1 100 ? -3.173 2.748 18.936 1.00 88.69 100 ALA A O 1
ATOM 826 N N . TYR A 1 101 ? -4.858 1.603 19.897 1.00 87.94 101 TYR A N 1
ATOM 827 C CA . TYR A 1 101 ? -4.107 0.392 20.228 1.00 87.94 101 TYR A CA 1
ATOM 828 C C . TYR A 1 101 ? -3.515 -0.320 19.002 1.00 87.94 101 TYR A C 1
ATOM 830 O O . TYR A 1 101 ? -2.430 -0.884 19.075 1.00 87.94 101 TYR A O 1
ATOM 838 N N . VAL A 1 102 ? -4.193 -0.263 17.852 1.00 88.06 102 VAL A N 1
ATOM 839 C CA . VAL A 1 102 ? -3.776 -0.969 16.626 1.00 88.06 102 VAL A CA 1
ATOM 840 C C . VAL A 1 102 ? -2.779 -0.146 15.793 1.00 88.06 102 VAL A C 1
ATOM 842 O O . VAL A 1 102 ? -2.044 -0.686 14.965 1.00 88.06 102 VAL A O 1
ATOM 845 N N . ARG A 1 103 ? -2.690 1.169 16.032 1.00 90.50 103 ARG A N 1
ATOM 846 C CA . ARG A 1 103 ? -1.841 2.093 15.256 1.00 90.50 103 ARG A CA 1
ATOM 847 C C . ARG A 1 103 ? -0.344 1.743 15.262 1.00 90.50 103 ARG A C 1
ATOM 849 O O . ARG A 1 103 ? 0.267 1.866 14.201 1.00 90.50 103 ARG A O 1
ATOM 856 N N . PRO A 1 104 ? 0.276 1.288 16.372 1.00 91.00 104 PRO A N 1
ATOM 857 C CA . PRO A 1 104 ? 1.674 0.855 16.358 1.00 91.00 104 PRO A CA 1
ATOM 858 C C . PRO A 1 104 ? 1.918 -0.321 15.407 1.00 91.00 104 PRO A C 1
ATOM 860 O O . PRO A 1 104 ? 2.920 -0.332 14.696 1.00 91.00 104 PRO A O 1
ATOM 863 N N . MET A 1 105 ? 0.975 -1.266 15.331 1.00 89.69 105 MET A N 1
ATOM 864 C CA . MET A 1 105 ? 1.054 -2.399 14.407 1.00 89.69 105 MET A CA 1
ATOM 865 C C . MET A 1 105 ? 0.921 -1.941 12.950 1.00 89.69 105 MET A C 1
ATOM 867 O O . MET A 1 105 ? 1.693 -2.390 12.108 1.00 89.69 105 MET A O 1
ATOM 871 N N . ILE A 1 106 ? 0.019 -0.995 12.657 1.00 92.44 106 ILE A N 1
ATOM 872 C CA . ILE A 1 106 ? -0.085 -0.365 11.326 1.00 92.44 106 ILE A CA 1
ATOM 873 C C . ILE A 1 106 ? 1.228 0.335 10.953 1.00 92.44 106 ILE A C 1
ATOM 875 O O . ILE A 1 106 ? 1.699 0.206 9.825 1.00 92.44 106 ILE A O 1
ATOM 879 N N . LYS A 1 107 ? 1.856 1.046 11.895 1.00 93.56 107 LYS A N 1
ATOM 880 C CA . LYS A 1 107 ? 3.143 1.718 11.666 1.00 93.56 107 LYS A CA 1
ATOM 881 C C . LYS A 1 107 ? 4.271 0.724 11.387 1.00 93.56 107 LYS A C 1
ATOM 883 O O . LYS A 1 107 ? 5.064 0.957 10.480 1.00 93.56 107 LYS A O 1
ATOM 888 N N . ALA A 1 108 ? 4.337 -0.374 12.140 1.00 91.12 108 ALA A N 1
ATOM 889 C CA . ALA A 1 108 ? 5.310 -1.440 11.909 1.00 91.12 108 ALA A CA 1
ATOM 890 C C . ALA A 1 108 ? 5.103 -2.100 10.538 1.00 91.12 108 ALA A C 1
ATOM 892 O O . ALA A 1 108 ? 6.059 -2.241 9.780 1.00 91.12 108 ALA A O 1
ATOM 893 N N . PHE A 1 109 ? 3.851 -2.411 10.191 1.00 91.25 109 PHE A N 1
ATOM 894 C CA . PHE A 1 109 ? 3.485 -2.941 8.881 1.00 91.25 109 PHE A CA 1
ATOM 895 C C . PHE A 1 109 ? 3.890 -1.996 7.746 1.00 91.25 109 PHE A C 1
ATOM 897 O O . PHE A 1 109 ? 4.519 -2.432 6.790 1.00 91.25 109 PHE A O 1
ATOM 904 N N . SER A 1 110 ? 3.584 -0.702 7.873 1.00 93.44 110 SER A N 1
ATOM 905 C CA . SER A 1 110 ? 3.888 0.297 6.839 1.00 93.44 110 SER A CA 1
ATOM 906 C C . SER A 1 110 ? 5.390 0.389 6.572 1.00 93.44 110 SER A C 1
ATOM 908 O O . SER A 1 110 ? 5.804 0.367 5.423 1.00 93.44 110 SER A O 1
ATOM 910 N N . ARG A 1 111 ? 6.218 0.374 7.627 1.00 92.38 111 ARG A N 1
ATOM 911 C CA . ARG A 1 111 ? 7.686 0.346 7.498 1.00 92.38 111 ARG A CA 1
ATOM 912 C C . ARG A 1 111 ? 8.204 -0.921 6.826 1.00 92.38 111 ARG A C 1
ATOM 914 O O . ARG A 1 111 ? 9.136 -0.859 6.036 1.00 92.38 111 ARG A O 1
ATOM 921 N N . GLN A 1 112 ? 7.623 -2.073 7.152 1.00 89.88 112 GLN A N 1
ATOM 922 C CA . GLN A 1 112 ? 8.015 -3.324 6.510 1.00 89.88 112 GLN A CA 1
ATOM 923 C C . GLN A 1 112 ? 7.603 -3.354 5.035 1.00 89.88 112 GLN A C 1
ATOM 925 O O . GLN A 1 112 ? 8.364 -3.843 4.205 1.00 89.88 112 GLN A O 1
ATOM 930 N N . LEU A 1 113 ? 6.426 -2.815 4.710 1.00 91.75 113 LEU A N 1
ATOM 931 C CA . LEU A 1 113 ? 5.963 -2.665 3.336 1.00 91.75 113 LEU A CA 1
ATOM 932 C C . LEU A 1 113 ? 6.863 -1.701 2.556 1.00 91.75 113 LEU A C 1
ATOM 934 O O . LEU A 1 113 ? 7.255 -2.028 1.445 1.00 91.75 113 LEU A O 1
ATOM 938 N N . GLU A 1 114 ? 7.247 -0.570 3.146 1.00 93.69 114 GLU A N 1
ATOM 939 C CA . GLU A 1 114 ? 8.211 0.366 2.558 1.00 93.69 114 GLU A CA 1
ATOM 940 C C . GLU A 1 114 ? 9.525 -0.329 2.214 1.00 93.69 114 GLU A C 1
ATOM 942 O O . GLU A 1 114 ? 9.945 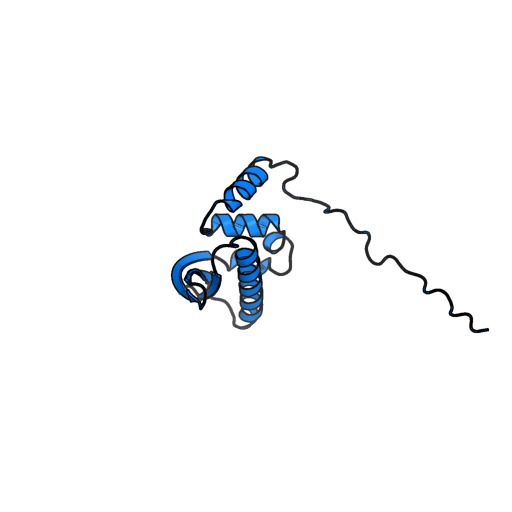-0.300 1.064 1.00 93.69 114 GLU A O 1
ATOM 947 N N . TRP A 1 115 ? 10.120 -1.029 3.182 1.00 90.56 115 TRP A N 1
ATOM 948 C CA . TRP A 1 115 ? 11.368 -1.756 2.968 1.00 90.56 115 TRP A CA 1
ATOM 949 C C . TRP A 1 115 ? 11.237 -2.841 1.896 1.00 90.56 115 TRP A C 1
ATOM 951 O O . TRP A 1 115 ? 12.126 -3.003 1.063 1.00 90.56 115 TRP A O 1
ATOM 961 N N . MET A 1 116 ? 10.118 -3.571 1.884 1.00 89.12 116 MET A N 1
ATOM 962 C CA . MET A 1 116 ? 9.846 -4.549 0.835 1.00 89.12 116 MET A CA 1
ATOM 963 C C . MET A 1 116 ? 9.801 -3.861 -0.531 1.00 89.12 116 MET A C 1
ATOM 965 O O . MET A 1 116 ? 10.510 -4.269 -1.442 1.00 89.12 116 MET A O 1
ATOM 969 N N . LEU A 1 117 ? 8.991 -2.817 -0.679 1.00 90.94 117 LEU A N 1
ATOM 970 C CA . LEU A 1 117 ? 8.822 -2.100 -1.938 1.00 90.94 117 LEU A CA 1
ATOM 971 C C . LEU A 1 117 ? 10.138 -1.488 -2.431 1.00 90.94 117 LEU A C 1
ATOM 973 O O . LEU A 1 117 ? 10.432 -1.592 -3.618 1.00 90.94 117 LEU A O 1
ATOM 977 N N . ASP A 1 118 ? 10.949 -0.937 -1.531 1.00 89.19 118 ASP A N 1
ATOM 978 C CA . ASP A 1 118 ? 12.285 -0.407 -1.823 1.00 89.19 118 ASP A CA 1
ATOM 979 C C . ASP A 1 118 ? 13.221 -1.500 -2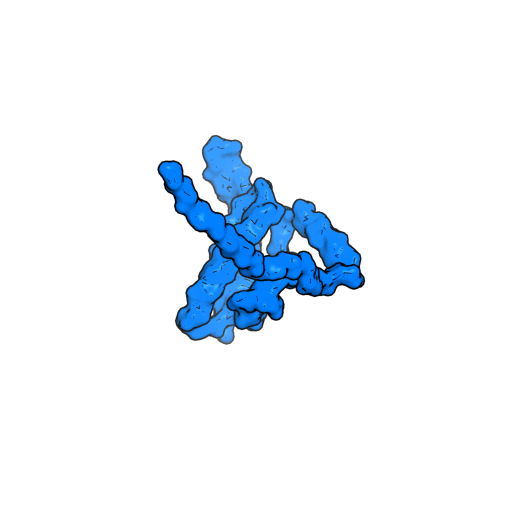.376 1.00 89.19 118 ASP A C 1
ATOM 981 O O . ASP A 1 118 ? 13.892 -1.310 -3.388 1.00 89.19 118 ASP A O 1
ATOM 985 N N . CYS A 1 119 ? 13.170 -2.712 -1.808 1.00 87.06 119 CYS A N 1
ATOM 986 C CA . CYS A 1 119 ? 13.922 -3.862 -2.325 1.00 87.06 119 CYS A CA 1
ATOM 987 C C . CYS A 1 119 ? 13.451 -4.318 -3.720 1.00 87.06 119 CYS A C 1
ATOM 989 O O . CYS A 1 119 ? 14.228 -4.886 -4.496 1.00 87.06 119 CYS A O 1
ATOM 991 N N . TRP A 1 120 ? 12.171 -4.118 -4.043 1.00 86.50 120 TRP A N 1
ATOM 992 C CA . TRP A 1 120 ? 11.617 -4.470 -5.350 1.00 86.50 120 TRP A CA 1
ATOM 993 C C . TRP A 1 120 ? 11.856 -3.381 -6.408 1.00 86.50 120 TRP A C 1
ATOM 995 O O . TRP A 1 120 ? 12.067 -3.733 -7.568 1.00 86.50 120 TRP A O 1
ATOM 1005 N N . MET A 1 121 ? 11.889 -2.099 -6.028 1.00 86.44 121 MET A N 1
ATOM 1006 C CA . MET A 1 121 ? 12.049 -0.945 -6.924 1.00 86.44 121 MET A CA 1
ATOM 1007 C C . MET A 1 121 ? 13.450 -0.330 -6.835 1.00 86.44 121 MET A C 1
ATOM 1009 O O . MET A 1 121 ? 13.627 0.792 -6.379 1.00 86.44 121 MET A O 1
ATOM 1013 N N . SER A 1 122 ? 14.465 -1.011 -7.370 1.00 79.81 122 SER A N 1
ATOM 1014 C CA . SER A 1 122 ? 15.862 -0.548 -7.275 1.00 79.81 122 SER A CA 1
ATOM 1015 C C . SER A 1 122 ? 16.175 0.777 -7.993 1.00 79.81 122 SER A C 1
ATOM 1017 O O . SER A 1 122 ? 17.286 1.285 -7.871 1.00 79.81 122 SER A O 1
ATOM 1019 N N . GLN A 1 123 ? 15.250 1.306 -8.800 1.00 81.88 123 GLN A N 1
ATOM 1020 C CA . GLN A 1 123 ? 15.439 2.535 -9.584 1.00 81.88 123 GLN A CA 1
ATOM 1021 C C . GLN A 1 123 ? 14.631 3.735 -9.072 1.00 81.88 123 GLN A C 1
ATOM 1023 O O . GLN A 1 123 ? 14.707 4.813 -9.663 1.00 81.88 123 GLN A O 1
ATOM 1028 N N . ALA A 1 124 ? 13.869 3.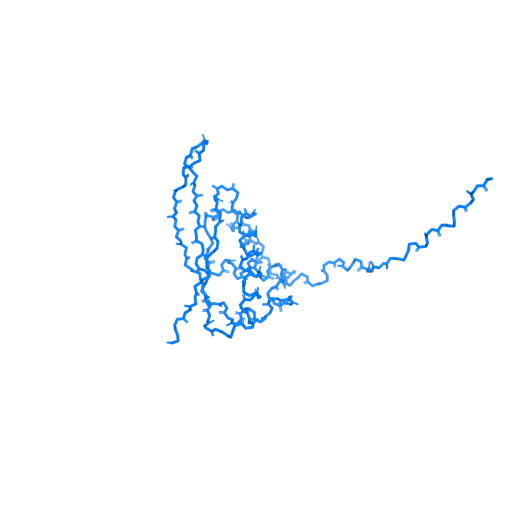577 -7.988 1.00 85.88 124 ALA A N 1
ATOM 1029 C CA . ALA A 1 124 ? 13.064 4.647 -7.417 1.00 85.88 124 ALA A CA 1
ATOM 1030 C C . ALA A 1 124 ? 13.149 4.633 -5.892 1.00 85.88 124 ALA A C 1
ATOM 1032 O O . ALA A 1 124 ? 13.258 3.583 -5.273 1.00 85.88 124 ALA A O 1
ATOM 1033 N N . VAL A 1 125 ? 13.063 5.813 -5.287 1.00 88.88 125 VAL A N 1
ATOM 1034 C CA . VAL A 1 125 ? 12.940 5.933 -3.833 1.00 88.88 125 VAL A CA 1
ATOM 1035 C C . VAL A 1 125 ? 11.496 5.651 -3.443 1.00 88.88 125 VAL A C 1
ATOM 1037 O O . VAL A 1 125 ? 10.570 6.205 -4.039 1.00 88.88 125 VAL A O 1
ATOM 1040 N N . VAL A 1 126 ? 11.294 4.840 -2.412 1.00 92.50 126 VAL A N 1
ATOM 1041 C CA . VAL A 1 126 ? 9.958 4.530 -1.900 1.00 92.50 126 VAL A CA 1
ATOM 1042 C C . VAL A 1 126 ? 9.718 5.237 -0.573 1.00 92.50 126 VAL A C 1
ATOM 1044 O O . VAL A 1 126 ? 10.575 5.256 0.304 1.00 92.50 126 VAL A O 1
ATOM 1047 N N . GLU A 1 127 ? 8.530 5.810 -0.408 1.00 94.50 127 GLU A N 1
ATOM 1048 C CA . GLU A 1 127 ? 8.032 6.287 0.883 1.00 94.50 127 GLU A CA 1
ATOM 1049 C C . GLU A 1 127 ? 6.611 5.775 1.105 1.00 94.50 127 GLU A C 1
ATOM 1051 O O . GLU A 1 127 ? 5.799 5.758 0.181 1.00 94.50 127 GLU A O 1
ATOM 1056 N N . THR A 1 128 ? 6.280 5.412 2.341 1.00 95.94 128 THR A N 1
ATOM 1057 C CA . THR A 1 128 ? 4.917 5.062 2.742 1.00 95.94 128 THR A CA 1
ATOM 1058 C C . THR A 1 128 ? 4.308 6.119 3.660 1.00 95.94 128 THR A C 1
ATOM 1060 O O . THR A 1 128 ? 4.906 6.565 4.640 1.00 95.94 128 THR A O 1
ATOM 1063 N N . LYS A 1 129 ? 3.060 6.500 3.379 1.00 96.44 129 LYS A N 1
ATOM 1064 C CA . LYS A 1 129 ? 2.250 7.385 4.224 1.00 96.44 129 LYS A CA 1
ATOM 1065 C C . LYS A 1 129 ? 0.977 6.672 4.642 1.00 96.44 129 LYS A C 1
ATOM 1067 O O . LYS A 1 129 ? 0.295 6.069 3.826 1.00 96.44 129 LYS A O 1
ATOM 1072 N N . ILE A 1 130 ? 0.633 6.752 5.923 1.00 96.31 130 ILE A N 1
ATOM 1073 C CA . ILE A 1 130 ? -0.595 6.147 6.450 1.00 96.31 130 ILE A CA 1
ATOM 1074 C C . ILE A 1 130 ? -1.745 7.141 6.280 1.00 96.31 130 ILE A C 1
ATOM 1076 O O . ILE A 1 130 ? -1.700 8.238 6.837 1.00 96.31 130 ILE A O 1
ATOM 1080 N N . LYS A 1 131 ? -2.802 6.731 5.578 1.00 95.38 131 LYS A N 1
ATOM 1081 C CA . LYS A 1 131 ? -4.046 7.487 5.396 1.00 95.38 131 LYS A CA 1
ATOM 1082 C C . LYS A 1 131 ? -5.197 6.702 6.021 1.00 95.38 131 LYS A C 1
ATOM 1084 O O . LYS A 1 131 ? -5.471 5.573 5.629 1.00 95.38 131 LYS A O 1
ATOM 1089 N N . TYR A 1 132 ? -5.873 7.282 7.010 1.00 93.88 132 TYR A N 1
ATOM 1090 C CA . TYR A 1 132 ? -7.075 6.670 7.580 1.00 93.88 132 TYR A CA 1
ATOM 1091 C C . TYR A 1 132 ? -8.300 7.143 6.803 1.00 93.88 132 TYR A C 1
ATOM 1093 O O . TYR A 1 132 ? -8.510 8.347 6.664 1.00 93.88 132 TYR A O 1
ATOM 1101 N N . LEU A 1 133 ? -9.101 6.205 6.308 1.00 90.88 133 LEU A N 1
ATOM 1102 C CA . LEU A 1 133 ? -10.345 6.514 5.613 1.00 90.88 133 LEU A CA 1
ATOM 1103 C C . LEU A 1 133 ? -11.401 6.980 6.622 1.00 90.88 133 LEU A C 1
ATOM 1105 O O . LEU A 1 133 ? -11.599 6.346 7.667 1.00 90.88 133 LEU A O 1
ATOM 1109 N N . SER A 1 134 ? -12.064 8.092 6.306 1.00 78.62 134 SER A N 1
ATOM 1110 C CA . SER A 1 134 ? -13.277 8.520 7.001 1.00 78.62 134 SER A CA 1
ATOM 1111 C C . SER A 1 134 ? -14.364 7.470 6.773 1.00 78.62 134 SER A C 1
ATOM 1113 O O . SER A 1 134 ? -14.510 6.979 5.655 1.00 78.62 134 SER A O 1
ATOM 1115 N N . SER A 1 135 ? -15.047 7.076 7.850 1.00 59.44 135 SER A N 1
ATOM 1116 C CA . SER A 1 135 ? -16.232 6.212 7.774 1.00 59.44 135 SER A CA 1
ATOM 1117 C C . SER A 1 135 ? -17.377 6.911 7.061 1.00 59.44 135 SER A C 1
ATOM 1119 O O . SER A 1 135 ? -17.453 8.154 7.198 1.00 59.44 135 SER A O 1
#

Radius of gyration: 19.91 Å; chains: 1; bounding box: 62×45×46 Å